Protein AF-A0A0F5VRZ7-F1 (afdb_monomer_lite)

Structure (mmCIF, N/CA/C/O backbone):
data_AF-A0A0F5VRZ7-F1
#
_entry.id   AF-A0A0F5VRZ7-F1
#
loop_
_atom_site.group_PDB
_atom_site.id
_atom_site.type_symbol
_atom_site.label_atom_id
_atom_site.label_alt_id
_atom_site.label_comp_id
_atom_site.label_asym_id
_atom_site.label_entity_id
_atom_site.label_seq_id
_atom_site.pdbx_PDB_ins_code
_atom_site.Cartn_x
_atom_site.Cartn_y
_atom_site.Cartn_z
_atom_site.occupancy
_atom_site.B_iso_or_equiv
_atom_site.auth_seq_id
_atom_site.auth_comp_id
_atom_site.auth_asym_id
_atom_site.auth_atom_id
_atom_site.pdbx_PDB_model_num
ATOM 1 N N . MET A 1 1 ? 7.588 -23.483 -11.459 1.00 52.34 1 MET A N 1
ATOM 2 C CA . MET A 1 1 ? 7.228 -24.690 -10.670 1.00 52.34 1 MET A CA 1
ATOM 3 C C . MET A 1 1 ? 5.798 -24.440 -10.210 1.00 52.34 1 MET A C 1
ATOM 5 O O . MET A 1 1 ? 5.553 -23.345 -9.738 1.00 52.34 1 MET A O 1
ATOM 9 N N . THR A 1 2 ? 4.819 -25.315 -10.453 1.00 58.38 2 THR A N 1
ATOM 10 C CA . THR A 1 2 ? 3.409 -25.000 -10.123 1.00 58.38 2 THR A CA 1
ATOM 11 C C . THR A 1 2 ? 3.227 -24.844 -8.611 1.00 58.38 2 THR A C 1
ATOM 13 O O . THR A 1 2 ? 3.636 -25.735 -7.870 1.00 58.38 2 THR A O 1
ATOM 16 N N . TYR A 1 3 ? 2.637 -23.724 -8.183 1.00 64.56 3 TYR A N 1
ATOM 17 C CA . TYR A 1 3 ? 2.247 -23.449 -6.797 1.00 64.56 3 TYR A CA 1
ATOM 18 C C . TYR A 1 3 ? 1.400 -24.603 -6.225 1.00 64.56 3 TYR A C 1
ATOM 20 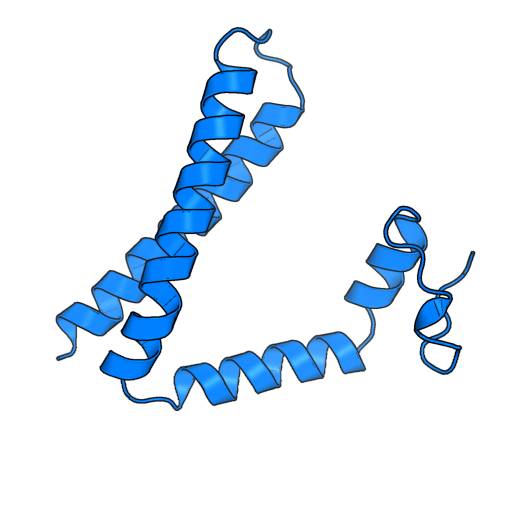O O . TYR A 1 3 ? 0.432 -25.029 -6.856 1.00 64.56 3 TYR A O 1
ATOM 28 N N . ASP A 1 4 ? 1.797 -25.118 -5.057 1.00 68.94 4 ASP A N 1
ATOM 29 C CA . ASP A 1 4 ? 1.077 -26.140 -4.287 1.00 68.94 4 ASP A CA 1
ATOM 30 C C . ASP A 1 4 ? 0.633 -25.519 -2.949 1.00 68.94 4 ASP A C 1
ATOM 32 O O . ASP A 1 4 ? 1.480 -25.326 -2.070 1.00 68.94 4 ASP A O 1
ATOM 36 N N . PRO A 1 5 ? -0.657 -25.165 -2.786 1.00 64.19 5 PRO A N 1
ATOM 37 C CA . PRO A 1 5 ? -1.160 -24.521 -1.571 1.00 64.19 5 PRO A CA 1
ATOM 38 C C . PRO A 1 5 ? -1.073 -25.418 -0.328 1.00 64.19 5 PRO A C 1
ATOM 40 O O . PRO A 1 5 ? -1.050 -24.900 0.789 1.00 64.19 5 PRO A O 1
ATOM 43 N N . ASP A 1 6 ? -0.980 -26.739 -0.515 1.00 71.44 6 ASP A N 1
ATOM 44 C CA . ASP A 1 6 ? -0.837 -27.732 0.555 1.00 71.44 6 ASP A CA 1
ATOM 45 C C . ASP A 1 6 ? 0.633 -28.164 0.767 1.00 71.44 6 ASP A C 1
ATOM 47 O O . ASP A 1 6 ? 0.929 -29.014 1.616 1.00 71.44 6 ASP A O 1
ATOM 51 N N . GLY A 1 7 ? 1.559 -27.588 -0.008 1.00 70.50 7 GLY A N 1
ATOM 52 C CA . GLY A 1 7 ? 2.989 -27.874 0.022 1.00 70.50 7 GLY A CA 1
ATOM 53 C C . GLY A 1 7 ? 3.738 -27.197 1.175 1.00 70.50 7 GLY A C 1
ATOM 54 O O . GLY A 1 7 ? 3.175 -26.473 1.994 1.00 70.50 7 GLY A O 1
ATOM 55 N N . ASP A 1 8 ? 5.052 -27.430 1.250 1.00 73.75 8 ASP A N 1
ATOM 56 C CA . ASP A 1 8 ? 5.914 -26.747 2.222 1.00 73.75 8 ASP A CA 1
ATOM 57 C C . ASP A 1 8 ? 5.962 -25.235 1.913 1.00 73.75 8 ASP A C 1
ATOM 59 O O . ASP A 1 8 ? 6.466 -24.859 0.851 1.00 73.75 8 ASP A O 1
ATOM 63 N N . PRO A 1 9 ? 5.513 -24.344 2.822 1.00 68.12 9 PRO A N 1
ATOM 64 C CA . PRO A 1 9 ? 5.577 -22.898 2.609 1.00 68.12 9 PRO A CA 1
ATOM 65 C C . PRO A 1 9 ? 7.001 -22.384 2.358 1.00 68.12 9 PRO A C 1
ATOM 67 O O . PRO A 1 9 ? 7.178 -21.351 1.717 1.00 68.12 9 PRO A O 1
ATOM 70 N N . ALA A 1 10 ? 8.028 -23.095 2.842 1.00 71.81 10 ALA A N 1
ATOM 71 C CA . ALA A 1 10 ? 9.429 -22.750 2.606 1.00 71.81 10 ALA A CA 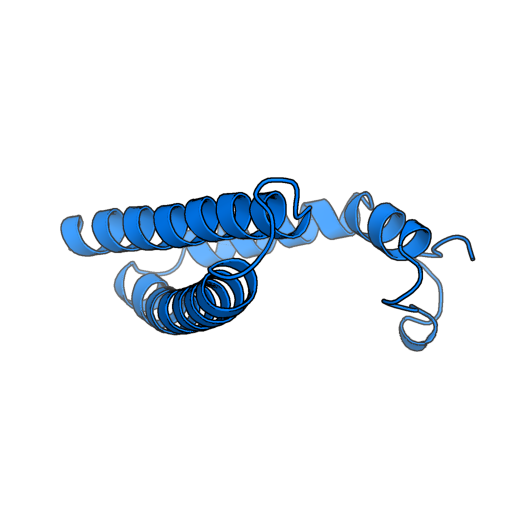1
ATOM 72 C C . ALA A 1 10 ? 9.891 -23.020 1.162 1.00 71.81 10 ALA A C 1
ATOM 74 O O . ALA A 1 10 ? 10.961 -22.556 0.770 1.00 71.81 10 ALA A O 1
ATOM 75 N N . ALA A 1 11 ? 9.101 -23.755 0.375 1.00 75.81 11 ALA A N 1
ATOM 76 C CA . ALA A 1 11 ? 9.351 -24.000 -1.040 1.00 75.81 11 ALA A CA 1
ATOM 77 C C . ALA A 1 11 ? 8.780 -22.899 -1.952 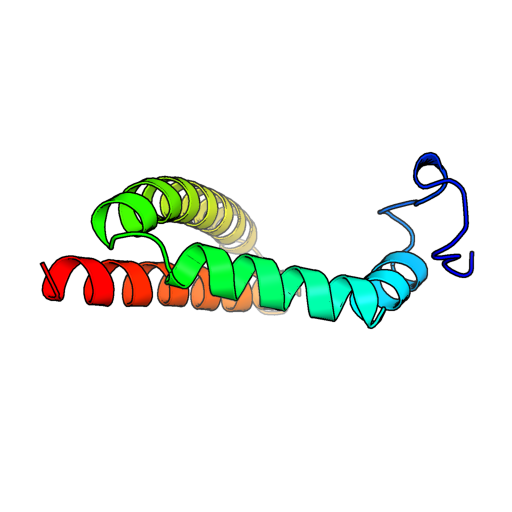1.00 75.81 11 ALA A C 1
ATOM 79 O O . ALA A 1 11 ? 8.998 -22.954 -3.163 1.00 75.81 11 ALA A O 1
ATOM 80 N N . PHE A 1 12 ? 8.067 -21.908 -1.400 1.00 79.50 12 PHE A N 1
ATOM 81 C CA . PHE A 1 12 ? 7.606 -20.759 -2.172 1.00 79.50 12 PHE A CA 1
ATOM 82 C C . PHE A 1 12 ? 8.803 -19.913 -2.615 1.00 79.50 12 PHE A C 1
ATOM 84 O O . PHE A 1 12 ? 9.491 -19.309 -1.790 1.00 79.50 12 PHE A O 1
ATOM 91 N N . ASP A 1 13 ? 9.039 -19.868 -3.925 1.00 80.38 13 ASP A N 1
ATOM 92 C CA . ASP A 1 13 ? 10.034 -18.990 -4.526 1.00 80.38 13 ASP A CA 1
ATOM 93 C C . ASP A 1 13 ? 9.367 -17.674 -4.960 1.00 80.38 13 ASP A C 1
ATOM 95 O O . ASP A 1 13 ? 8.662 -17.654 -5.971 1.00 80.38 13 ASP A O 1
ATOM 99 N N . PRO A 1 14 ? 9.589 -16.553 -4.246 1.00 77.06 14 PRO A N 1
ATOM 100 C CA . PRO A 1 14 ? 9.015 -15.261 -4.613 1.00 77.06 14 PRO A CA 1
ATOM 101 C C . PRO A 1 14 ? 9.599 -14.680 -5.913 1.00 77.06 14 PRO A C 1
ATOM 103 O O . PRO A 1 14 ? 9.118 -13.646 -6.375 1.00 77.06 14 PRO A O 1
ATOM 106 N N . ALA A 1 15 ? 10.645 -15.288 -6.488 1.00 86.62 15 ALA A N 1
ATOM 107 C CA . ALA A 1 15 ? 11.176 -14.911 -7.794 1.00 86.62 15 ALA A CA 1
ATOM 108 C C . ALA A 1 15 ? 10.480 -15.632 -8.968 1.00 86.62 15 ALA A C 1
ATOM 110 O O . ALA A 1 15 ? 10.642 -15.199 -10.112 1.00 86.62 15 ALA A O 1
ATOM 111 N N . ASP A 1 16 ? 9.708 -16.696 -8.714 1.00 86.38 16 ASP A N 1
ATOM 112 C CA . ASP A 1 16 ? 8.901 -17.383 -9.730 1.00 86.38 16 ASP A CA 1
ATOM 113 C C . ASP A 1 16 ? 7.550 -16.665 -9.881 1.00 86.38 16 ASP A C 1
ATOM 115 O O . ASP A 1 16 ? 6.628 -16.863 -9.090 1.00 86.38 16 ASP A O 1
ATOM 119 N N . LEU A 1 17 ? 7.439 -15.792 -10.889 1.00 84.69 17 LEU A N 1
ATOM 120 C CA . LEU A 1 17 ? 6.246 -14.964 -11.104 1.00 84.69 17 LEU A CA 1
ATOM 121 C C . LEU A 1 17 ? 4.980 -15.794 -11.345 1.00 84.69 17 LEU A C 1
ATOM 123 O O . LEU A 1 17 ? 3.918 -15.400 -10.878 1.00 84.69 17 LEU A O 1
ATOM 127 N N . ASP A 1 18 ? 5.091 -16.961 -11.986 1.00 85.19 18 ASP A N 1
ATOM 128 C CA . ASP A 1 18 ? 3.942 -17.849 -12.193 1.00 85.19 18 ASP A CA 1
ATOM 129 C C . ASP A 1 18 ? 3.456 -18.435 -10.856 1.00 85.19 18 ASP A C 1
ATOM 131 O O . ASP A 1 18 ? 2.260 -18.639 -10.649 1.00 85.19 18 ASP A O 1
ATOM 135 N N . ALA A 1 19 ? 4.381 -18.701 -9.927 1.00 83.62 19 ALA A N 1
ATOM 136 C CA . ALA A 1 19 ? 4.043 -19.158 -8.583 1.00 83.62 19 ALA A CA 1
ATOM 137 C C . ALA A 1 19 ? 3.444 -18.029 -7.730 1.00 83.62 19 ALA A C 1
ATOM 139 O O . ALA A 1 19 ? 2.533 -18.284 -6.943 1.00 83.62 19 ALA A O 1
ATOM 140 N N . VAL A 1 20 ? 3.921 -16.791 -7.900 1.00 84.44 20 VAL A N 1
ATOM 141 C CA . VAL A 1 20 ? 3.339 -15.602 -7.260 1.00 84.44 20 VAL A CA 1
ATOM 142 C C . VAL A 1 20 ? 1.920 -15.357 -7.768 1.00 84.44 20 VAL A C 1
ATOM 144 O O . VAL A 1 20 ? 1.023 -15.187 -6.947 1.00 84.44 20 VAL A O 1
ATOM 147 N N . ASP A 1 21 ? 1.696 -15.390 -9.083 1.00 84.75 21 ASP A N 1
ATOM 148 C CA . ASP A 1 21 ? 0.369 -15.202 -9.678 1.00 84.75 21 ASP A CA 1
ATOM 149 C C . ASP A 1 21 ? -0.598 -16.297 -9.212 1.00 84.75 21 ASP A C 1
ATOM 151 O O . ASP A 1 21 ? -1.689 -15.998 -8.730 1.00 84.75 21 ASP A O 1
ATOM 155 N N . ALA A 1 22 ? -0.171 -17.563 -9.238 1.00 84.62 22 ALA A N 1
ATOM 156 C CA . ALA A 1 22 ? -0.991 -18.671 -8.753 1.00 84.62 22 ALA A CA 1
ATOM 157 C C . ALA A 1 22 ? -1.315 -18.570 -7.251 1.00 84.62 22 ALA A C 1
ATOM 159 O O . ALA A 1 22 ? -2.411 -18.943 -6.838 1.00 84.62 22 ALA A O 1
ATOM 160 N N . TRP A 1 23 ? -0.389 -18.051 -6.438 1.00 84.19 23 TRP A N 1
ATOM 161 C CA . TRP A 1 23 ? -0.639 -17.777 -5.022 1.00 84.19 23 TRP A CA 1
ATOM 162 C C . TRP A 1 23 ? -1.621 -16.615 -4.825 1.00 84.19 23 TRP A C 1
ATOM 164 O O . TRP A 1 23 ? -2.504 -16.696 -3.974 1.00 84.19 23 TRP A O 1
ATOM 174 N N . LEU A 1 24 ? -1.504 -15.542 -5.611 1.00 84.12 24 LEU A N 1
ATOM 175 C CA . LEU A 1 24 ? -2.419 -14.397 -5.555 1.00 84.12 24 LEU A CA 1
ATOM 176 C C . LEU A 1 24 ? -3.842 -14.757 -6.014 1.00 84.12 24 LEU A C 1
ATOM 178 O O . LEU A 1 24 ? -4.806 -14.209 -5.476 1.00 84.12 24 LEU A O 1
ATOM 182 N N . ASP A 1 25 ? -3.968 -15.691 -6.957 1.00 86.75 25 ASP A N 1
ATOM 183 C CA . ASP A 1 25 ? -5.245 -16.203 -7.465 1.00 86.75 25 ASP A CA 1
ATOM 184 C C . ASP A 1 25 ? -5.883 -17.271 -6.558 1.00 86.75 25 ASP A C 1
ATOM 186 O O . ASP A 1 25 ? -7.026 -17.686 -6.788 1.00 86.75 25 ASP A O 1
ATOM 190 N N . ASP A 1 26 ? -5.185 -17.716 -5.509 1.00 86.31 26 ASP A N 1
ATOM 191 C CA . ASP A 1 26 ? -5.710 -18.714 -4.587 1.00 86.31 26 ASP A CA 1
ATOM 192 C C . ASP A 1 26 ? -6.927 -18.159 -3.807 1.00 86.31 26 ASP A C 1
ATOM 194 O O . ASP A 1 26 ? -6.860 -17.092 -3.175 1.00 86.31 26 ASP A O 1
ATOM 198 N N . PRO A 1 27 ? -8.070 -18.872 -3.795 1.00 87.94 27 PRO A N 1
ATOM 199 C CA . PRO A 1 27 ? -9.280 -18.409 -3.119 1.00 87.94 27 PRO A CA 1
ATOM 200 C C . PRO A 1 27 ? -9.104 -18.233 -1.603 1.00 87.94 27 PRO A C 1
ATOM 202 O O . PRO A 1 27 ? -9.785 -17.399 -1.004 1.00 87.94 27 PRO A O 1
ATOM 205 N N . VAL A 1 28 ? -8.203 -18.985 -0.966 1.00 85.69 28 VAL A N 1
ATOM 206 C CA . VAL A 1 28 ? -7.870 -18.853 0.457 1.00 85.69 28 VAL A CA 1
ATOM 207 C C . VAL A 1 28 ? -7.109 -17.556 0.705 1.00 85.69 28 VAL A C 1
ATOM 209 O O . VAL A 1 28 ? -7.424 -16.842 1.659 1.00 85.69 28 VAL A O 1
ATOM 212 N N . VAL A 1 29 ? -6.153 -17.213 -0.162 1.00 85.12 29 VAL A N 1
ATOM 213 C CA . VAL A 1 29 ? -5.407 -15.946 -0.079 1.00 85.12 29 VAL A CA 1
ATOM 214 C C . VAL A 1 29 ? -6.356 -14.765 -0.269 1.00 85.12 29 VAL A C 1
ATOM 216 O O . VAL A 1 29 ? -6.340 -13.824 0.531 1.00 85.12 29 VAL A O 1
ATOM 219 N N . SER A 1 30 ? -7.259 -14.854 -1.247 1.00 85.75 30 SER A N 1
ATOM 220 C CA . SER A 1 30 ? -8.305 -13.852 -1.468 1.00 85.75 30 SER A CA 1
ATOM 221 C C . SER A 1 30 ? -9.216 -13.685 -0.241 1.00 85.75 30 SER A C 1
ATOM 223 O O . SER A 1 30 ? -9.406 -12.572 0.260 1.00 85.75 30 SER A O 1
ATOM 225 N N . ALA A 1 31 ? -9.706 -14.793 0.327 1.00 89.44 31 ALA A N 1
ATOM 226 C CA . ALA A 1 31 ? -10.555 -14.772 1.516 1.00 89.44 31 ALA A CA 1
ATOM 227 C C . ALA A 1 31 ? -9.836 -14.196 2.748 1.00 89.44 31 ALA A C 1
ATOM 229 O O . ALA A 1 31 ? -10.438 -13.446 3.522 1.00 89.44 31 ALA A O 1
ATOM 230 N N . LEU A 1 32 ? -8.549 -14.508 2.925 1.00 88.44 32 LEU A N 1
ATOM 231 C CA . LEU A 1 32 ? -7.726 -13.960 4.000 1.00 88.44 32 LEU A CA 1
ATOM 232 C C . LEU A 1 32 ? -7.546 -12.448 3.843 1.00 88.44 32 LEU A C 1
ATOM 234 O O . LEU A 1 32 ? -7.694 -11.707 4.816 1.00 88.44 32 LEU A O 1
ATOM 238 N N . HIS A 1 33 ? -7.260 -11.981 2.627 1.00 86.69 33 HIS A N 1
ATOM 239 C CA . HIS A 1 33 ? -7.129 -10.558 2.339 1.00 86.69 33 HIS A CA 1
ATOM 240 C C . HIS A 1 33 ? -8.429 -9.801 2.652 1.00 86.69 33 HIS A C 1
ATOM 242 O O . HIS A 1 33 ? -8.410 -8.759 3.317 1.00 86.69 33 HIS A O 1
ATOM 248 N N . GLU A 1 34 ? -9.579 -10.348 2.250 1.00 90.50 34 GLU A N 1
ATOM 249 C CA . GLU A 1 34 ? -10.876 -9.775 2.606 1.00 90.50 34 GLU A CA 1
ATOM 250 C C . GLU A 1 34 ? -11.106 -9.735 4.117 1.00 90.50 34 GLU A C 1
ATOM 252 O O . GLU A 1 34 ? -11.602 -8.728 4.638 1.00 90.50 34 GLU A O 1
ATOM 257 N N . ASP A 1 35 ? -10.766 -10.815 4.822 1.00 94.25 35 ASP A N 1
ATOM 258 C CA . ASP A 1 35 ? -10.976 -10.913 6.259 1.00 94.25 35 ASP A CA 1
ATOM 259 C C . ASP A 1 35 ? -10.114 -9.918 7.035 1.00 94.25 35 ASP A C 1
ATOM 261 O O . ASP A 1 35 ? -10.635 -9.161 7.857 1.00 94.25 35 ASP A O 1
ATOM 265 N N . LEU A 1 36 ? -8.829 -9.813 6.690 1.00 90.75 36 LEU A N 1
ATOM 266 C CA . LEU A 1 36 ? -7.932 -8.793 7.229 1.00 90.75 36 LEU A CA 1
ATOM 267 C C . LEU A 1 36 ? -8.470 -7.383 6.963 1.00 90.75 36 LEU A C 1
ATOM 269 O O . LEU A 1 36 ? -8.488 -6.542 7.865 1.00 90.75 36 LEU A O 1
ATOM 273 N N . GLY A 1 37 ? -8.988 -7.131 5.758 1.00 91.88 37 GLY A N 1
ATOM 274 C CA . GLY A 1 37 ? -9.632 -5.866 5.420 1.00 91.88 37 GLY A CA 1
ATOM 275 C C . GLY A 1 37 ? -10.868 -5.574 6.279 1.00 91.88 37 GLY A C 1
ATOM 276 O O . GLY A 1 37 ? -11.060 -4.437 6.718 1.00 91.88 37 GLY A O 1
ATOM 277 N N . ARG A 1 38 ? -11.711 -6.580 6.552 1.00 94.31 38 ARG A N 1
ATOM 278 C CA . ARG A 1 38 ? -12.876 -6.441 7.445 1.00 94.31 38 ARG A CA 1
ATOM 279 C C . ARG A 1 38 ? -12.448 -6.141 8.876 1.00 94.31 38 ARG A C 1
ATOM 281 O O . ARG A 1 38 ? -12.968 -5.193 9.462 1.00 94.31 38 ARG A O 1
ATOM 288 N N . GLN A 1 39 ? -11.494 -6.900 9.411 1.00 94.94 39 GLN A N 1
ATOM 289 C CA . GLN A 1 39 ? -10.971 -6.700 10.762 1.00 94.94 39 GLN A CA 1
ATOM 290 C C . GLN A 1 39 ? -10.368 -5.302 10.920 1.00 94.94 39 GLN A C 1
ATOM 292 O O . GLN A 1 39 ? -10.674 -4.605 11.884 1.00 94.94 39 GLN A O 1
ATOM 297 N N . PHE A 1 40 ? -9.581 -4.851 9.940 1.00 93.56 40 PHE A N 1
ATOM 298 C CA . PHE A 1 40 ? -9.011 -3.508 9.936 1.00 93.56 40 PHE A CA 1
ATOM 299 C C . PHE A 1 40 ? -10.095 -2.421 9.959 1.00 93.56 40 PHE A C 1
ATOM 301 O O . PHE A 1 40 ? -10.028 -1.502 10.774 1.00 93.56 40 PHE A O 1
ATOM 308 N N . ARG A 1 41 ? -11.129 -2.539 9.114 1.00 92.19 41 ARG A N 1
ATOM 309 C CA . ARG A 1 41 ? -12.241 -1.573 9.066 1.00 92.19 41 ARG A CA 1
ATOM 310 C C . ARG A 1 41 ? -13.093 -1.557 10.337 1.00 92.19 41 ARG A C 1
ATOM 312 O O . ARG A 1 41 ? -13.744 -0.548 10.592 1.00 92.19 41 ARG A O 1
ATOM 319 N N . ALA A 1 42 ? -13.093 -2.640 11.113 1.00 94.44 42 ALA A N 1
ATOM 320 C CA . ALA A 1 42 ? -13.791 -2.724 12.393 1.00 94.44 42 ALA A CA 1
ATOM 321 C C . ALA A 1 42 ? -13.041 -2.028 13.547 1.00 94.44 42 ALA A C 1
ATOM 323 O O . ALA A 1 42 ? -13.633 -1.797 14.601 1.00 94.44 42 ALA A O 1
ATOM 324 N N . LEU A 1 43 ? -11.757 -1.688 13.373 1.00 94.56 43 LEU A N 1
ATOM 325 C CA . LEU A 1 43 ? -10.990 -0.956 14.382 1.00 94.56 43 LEU A CA 1
ATOM 326 C C . LEU A 1 43 ? -11.513 0.482 14.549 1.00 94.56 43 LEU A C 1
ATOM 328 O O . LEU A 1 43 ? -11.989 1.076 13.579 1.00 94.56 43 LEU A O 1
ATOM 332 N N . PRO A 1 44 ? -11.357 1.099 15.735 1.00 95.31 44 PRO A N 1
ATOM 333 C CA . PRO A 1 44 ? -11.610 2.526 15.907 1.00 95.31 44 PRO A CA 1
ATOM 334 C C . PRO A 1 44 ? -10.792 3.381 14.919 1.00 95.31 44 PRO A C 1
ATOM 336 O O . PRO A 1 44 ? -9.646 3.017 14.628 1.00 95.31 44 PRO A O 1
ATOM 339 N N . PRO A 1 45 ? -11.314 4.532 14.445 1.00 93.69 45 PRO A N 1
ATOM 340 C CA . PRO A 1 45 ? -10.615 5.391 13.486 1.00 93.69 45 PRO A CA 1
ATOM 341 C C . PRO A 1 45 ? -9.187 5.758 13.901 1.00 93.69 45 PRO A C 1
ATOM 343 O O . PRO A 1 45 ? -8.273 5.654 13.092 1.00 93.69 45 PRO A O 1
ATOM 346 N N . GLU A 1 46 ? -8.960 6.078 15.176 1.00 94.25 46 GLU A N 1
ATOM 347 C CA . GLU A 1 46 ? -7.625 6.394 15.707 1.00 94.25 46 GLU A CA 1
ATOM 348 C C . GLU A 1 46 ? -6.633 5.231 15.554 1.00 94.25 46 GLU A C 1
ATOM 350 O O . GLU A 1 46 ? -5.467 5.437 15.220 1.00 94.25 46 GLU A O 1
ATOM 355 N N . GLN A 1 47 ? -7.093 3.990 15.742 1.00 95.44 47 GLN A N 1
ATOM 356 C CA . GLN A 1 47 ? -6.255 2.802 15.573 1.00 95.44 47 GLN A CA 1
ATOM 357 C C . GLN A 1 47 ? -6.005 2.483 14.096 1.00 95.44 47 GLN A C 1
ATOM 359 O O . GLN A 1 47 ? -4.922 2.007 13.751 1.00 95.44 47 GLN A O 1
ATOM 364 N N . GLN A 1 48 ? -6.980 2.756 13.220 1.00 95.50 48 GLN A N 1
ATOM 365 C CA . GLN A 1 48 ? -6.777 2.681 11.772 1.00 95.50 48 GLN A CA 1
ATOM 366 C C . GLN A 1 48 ? -5.723 3.707 11.334 1.00 95.50 48 GLN A C 1
ATOM 368 O O . GLN A 1 48 ? -4.775 3.349 10.640 1.00 95.50 48 GLN A O 1
ATOM 373 N N . LEU A 1 49 ? -5.831 4.954 11.799 1.00 95.25 49 LEU A N 1
ATOM 374 C CA . LEU A 1 49 ? -4.881 6.030 11.507 1.00 95.25 49 LEU A CA 1
ATOM 375 C C . LEU A 1 49 ? -3.469 5.711 12.005 1.00 95.25 49 LEU A C 1
ATOM 377 O O . LEU A 1 49 ? -2.515 5.833 11.239 1.00 95.25 49 LEU A O 1
ATOM 381 N N . ALA A 1 50 ? -3.333 5.222 13.242 1.00 95.56 50 ALA A N 1
ATOM 382 C CA . ALA A 1 50 ? -2.044 4.830 13.815 1.00 95.56 50 ALA A CA 1
ATOM 383 C C . ALA A 1 50 ? -1.318 3.745 12.998 1.00 95.56 50 ALA A C 1
ATOM 385 O O . ALA A 1 50 ? -0.095 3.641 13.062 1.00 95.56 50 ALA A O 1
ATOM 386 N N . LYS A 1 51 ? -2.061 2.940 12.227 1.00 94.50 51 LYS A N 1
ATOM 387 C CA . LYS A 1 51 ? -1.507 1.942 11.304 1.00 94.50 51 LYS A CA 1
ATOM 388 C C . LYS A 1 51 ? -1.259 2.509 9.906 1.00 94.50 51 LYS A C 1
ATOM 390 O O . LYS A 1 51 ? -0.233 2.197 9.318 1.00 94.50 51 LYS A O 1
ATOM 395 N N . LEU A 1 52 ? -2.171 3.322 9.369 1.00 94.62 52 LEU A N 1
ATOM 396 C CA . LEU A 1 52 ? -2.076 3.827 7.994 1.00 94.62 52 LEU A CA 1
ATOM 397 C C . LEU A 1 52 ? -1.018 4.915 7.823 1.00 94.62 52 LEU A C 1
ATOM 399 O O . LEU A 1 52 ? -0.373 4.947 6.782 1.00 94.62 52 LEU A O 1
ATOM 403 N N . VAL A 1 53 ? -0.826 5.796 8.810 1.00 95.06 53 VAL A N 1
ATOM 404 C CA . VAL A 1 53 ? 0.126 6.915 8.689 1.00 95.06 53 VAL A CA 1
ATOM 405 C C . VAL A 1 53 ? 1.565 6.422 8.461 1.00 95.06 53 VAL A C 1
ATOM 407 O O . VAL A 1 53 ? 2.167 6.850 7.477 1.00 95.06 53 VAL A O 1
ATOM 410 N N . PRO A 1 54 ? 2.108 5.468 9.248 1.00 96.38 54 PRO A N 1
ATOM 411 C CA . PRO A 1 54 ? 3.441 4.924 8.976 1.00 96.38 54 PRO A CA 1
ATOM 412 C C . PRO A 1 54 ? 3.552 4.206 7.625 1.00 96.38 54 PRO A C 1
ATOM 414 O O . PRO A 1 54 ? 4.606 4.231 6.993 1.00 96.38 54 PRO A O 1
ATOM 417 N N . GLU A 1 55 ? 2.487 3.543 7.165 1.00 95.31 55 GLU A N 1
ATOM 418 C CA . GLU A 1 55 ? 2.496 2.871 5.860 1.00 95.31 55 GLU A CA 1
ATOM 419 C C . GLU A 1 55 ? 2.447 3.870 4.698 1.00 95.31 55 GLU A C 1
ATOM 421 O O . GLU A 1 55 ? 3.144 3.667 3.705 1.00 95.31 55 GLU A O 1
ATOM 426 N N . LEU A 1 56 ? 1.727 4.990 4.843 1.00 96.75 56 LEU A N 1
ATOM 427 C CA . LEU A 1 56 ? 1.773 6.100 3.890 1.00 96.75 56 LEU A CA 1
ATOM 428 C C . LEU A 1 56 ? 3.192 6.672 3.780 1.00 96.75 56 LEU A C 1
ATOM 430 O O . LEU A 1 56 ? 3.664 6.901 2.671 1.00 96.75 56 LEU A O 1
ATOM 434 N N . GLU A 1 57 ? 3.886 6.880 4.901 1.00 96.25 57 GLU A N 1
ATOM 435 C CA . GLU A 1 57 ? 5.267 7.385 4.894 1.00 96.25 57 GLU A CA 1
ATOM 436 C C . GLU A 1 57 ? 6.212 6.439 4.141 1.00 96.25 57 GLU A C 1
ATOM 438 O O . GLU A 1 57 ? 7.002 6.881 3.306 1.00 96.25 57 GLU A O 1
ATOM 443 N N . LYS A 1 58 ? 6.094 5.125 4.369 1.00 96.75 58 LYS A N 1
ATOM 444 C CA . LYS A 1 58 ? 6.878 4.116 3.638 1.00 96.75 58 LYS A CA 1
ATOM 445 C C . LYS A 1 58 ? 6.533 4.085 2.151 1.00 96.75 58 LYS A C 1
ATOM 447 O O . LYS A 1 58 ? 7.436 3.978 1.323 1.00 96.75 58 LYS A O 1
ATOM 452 N N . ALA A 1 59 ? 5.247 4.149 1.808 1.00 94.88 59 ALA A N 1
ATOM 453 C CA . ALA A 1 59 ? 4.794 4.170 0.421 1.00 94.88 59 ALA A CA 1
ATOM 454 C C . ALA A 1 59 ? 5.310 5.420 -0.307 1.00 94.88 59 ALA A C 1
ATOM 456 O O . ALA A 1 59 ? 5.837 5.303 -1.412 1.00 94.88 59 ALA A O 1
ATOM 457 N N . GLN A 1 60 ? 5.251 6.585 0.344 1.00 97.19 60 GLN A N 1
ATOM 458 C CA . GLN A 1 60 ? 5.780 7.836 -0.191 1.00 97.19 60 GLN A CA 1
ATOM 459 C C . GLN A 1 60 ? 7.296 7.773 -0.390 1.00 97.19 60 GLN A C 1
ATOM 461 O O . GLN A 1 60 ? 7.772 8.142 -1.456 1.00 97.19 60 GLN A O 1
ATOM 466 N N . ALA A 1 61 ? 8.052 7.249 0.580 1.00 97.38 61 ALA A N 1
ATOM 467 C CA . ALA A 1 61 ? 9.502 7.109 0.446 1.00 97.38 61 ALA A CA 1
ATOM 468 C C . ALA A 1 61 ? 9.883 6.242 -0.766 1.00 97.38 61 ALA A C 1
ATOM 470 O O . ALA A 1 61 ? 10.718 6.636 -1.575 1.00 97.38 61 ALA A O 1
ATOM 471 N N . ARG A 1 62 ? 9.211 5.097 -0.950 1.00 95.75 62 ARG A N 1
ATOM 472 C CA . ARG A 1 62 ? 9.423 4.227 -2.120 1.00 95.75 62 ARG A CA 1
ATOM 473 C C . ARG A 1 62 ? 9.020 4.910 -3.427 1.00 95.75 62 ARG A C 1
ATOM 475 O O . ARG A 1 62 ? 9.691 4.731 -4.441 1.00 95.75 62 ARG A O 1
ATOM 482 N N . TYR A 1 63 ? 7.925 5.671 -3.414 1.00 96.50 63 TYR A N 1
ATOM 483 C CA . TYR A 1 63 ? 7.500 6.462 -4.566 1.00 96.50 63 TYR A CA 1
ATOM 484 C C . TYR A 1 63 ? 8.566 7.499 -4.939 1.00 96.50 63 TYR A C 1
ATOM 486 O O . TYR A 1 63 ? 8.929 7.585 -6.106 1.00 96.50 63 TYR A O 1
ATOM 494 N N . ASP A 1 64 ? 9.115 8.232 -3.970 1.00 96.62 64 ASP A N 1
ATOM 495 C CA . ASP A 1 64 ? 10.131 9.266 -4.202 1.00 96.62 64 ASP A CA 1
ATOM 496 C C . ASP A 1 64 ? 11.460 8.676 -4.699 1.00 96.62 64 ASP A C 1
ATOM 498 O O . ASP A 1 64 ? 12.107 9.242 -5.588 1.00 96.62 64 ASP A O 1
ATOM 502 N N . GLU A 1 65 ? 11.851 7.512 -4.170 1.00 95.75 65 GLU A N 1
ATOM 503 C CA . GLU A 1 65 ? 13.001 6.741 -4.651 1.00 95.75 65 GLU A CA 1
ATOM 504 C C . GLU A 1 65 ? 12.823 6.344 -6.122 1.00 95.75 65 GLU A C 1
ATOM 506 O O . GLU A 1 65 ? 13.711 6.583 -6.948 1.00 95.75 65 GLU A O 1
ATOM 511 N N . LEU A 1 66 ? 11.659 5.789 -6.478 1.00 94.75 66 LEU A N 1
ATOM 512 C CA . LEU A 1 66 ? 11.365 5.412 -7.857 1.00 94.75 66 LEU A CA 1
ATOM 513 C C . LEU A 1 66 ? 11.250 6.638 -8.768 1.00 94.75 66 LEU A C 1
ATOM 515 O O . LEU A 1 66 ? 11.793 6.622 -9.871 1.00 94.75 66 LEU A O 1
ATOM 519 N N . ALA A 1 67 ? 10.595 7.706 -8.308 1.00 95.44 67 ALA A N 1
ATOM 520 C CA . ALA A 1 67 ? 10.450 8.963 -9.034 1.00 95.44 67 ALA A CA 1
ATOM 521 C C . ALA A 1 67 ? 11.822 9.537 -9.391 1.00 95.44 67 ALA A C 1
ATOM 523 O O . ALA A 1 67 ? 12.068 9.887 -10.544 1.00 95.44 67 ALA A O 1
ATOM 524 N N . SER A 1 68 ? 12.739 9.549 -8.422 1.00 94.81 68 SER A N 1
ATOM 525 C CA . SER A 1 68 ? 14.123 9.978 -8.625 1.00 94.81 68 SER A CA 1
ATOM 526 C C . SER A 1 68 ? 14.858 9.080 -9.623 1.00 94.81 68 SER A C 1
ATOM 528 O O . SER A 1 68 ? 15.575 9.577 -10.488 1.00 94.81 68 SER A O 1
ATOM 530 N N . ALA A 1 69 ? 14.649 7.761 -9.558 1.00 91.56 69 ALA A N 1
ATOM 531 C CA . ALA A 1 69 ? 15.274 6.808 -10.474 1.00 91.56 69 ALA A CA 1
ATOM 532 C C . ALA A 1 69 ? 14.779 6.923 -11.930 1.00 91.56 69 ALA A C 1
ATOM 534 O O . ALA A 1 69 ? 15.526 6.583 -12.851 1.00 91.56 69 ALA A O 1
ATOM 535 N N . VAL A 1 70 ? 13.537 7.374 -12.152 1.00 94.44 70 VAL A N 1
ATOM 536 C CA . VAL A 1 70 ? 12.959 7.534 -13.500 1.00 94.44 70 VAL A CA 1
ATOM 537 C C . VAL A 1 70 ? 12.984 8.970 -14.025 1.00 94.44 70 VAL A C 1
ATOM 539 O O . VAL A 1 70 ? 12.703 9.175 -15.207 1.00 94.44 70 VAL A O 1
ATOM 542 N N . ALA A 1 71 ? 13.327 9.960 -13.194 1.00 92.00 71 ALA A N 1
ATOM 543 C CA . ALA A 1 71 ? 13.379 11.371 -13.585 1.00 92.00 71 ALA A CA 1
ATOM 544 C C . ALA A 1 71 ? 14.312 11.611 -14.784 1.00 92.00 71 ALA A C 1
ATOM 546 O O . ALA A 1 71 ? 13.945 12.313 -15.722 1.00 92.00 71 ALA A O 1
ATOM 547 N N . GLU A 1 72 ? 15.472 10.951 -14.784 1.00 89.12 72 GLU A N 1
ATOM 548 C CA . GLU A 1 72 ? 16.490 11.046 -15.841 1.00 89.12 72 GLU A CA 1
ATOM 549 C C . GLU A 1 72 ? 16.355 9.945 -16.915 1.00 89.12 72 GLU A C 1
ATOM 551 O O . GLU A 1 72 ? 17.192 9.828 -17.811 1.00 89.12 72 GLU A O 1
ATOM 556 N N . ALA A 1 73 ? 15.323 9.097 -16.837 1.00 90.06 73 ALA A N 1
ATOM 557 C CA . ALA A 1 73 ? 15.141 7.982 -17.764 1.00 90.06 73 ALA A CA 1
ATOM 558 C C . ALA A 1 73 ? 14.414 8.404 -19.064 1.00 90.06 73 ALA A C 1
ATOM 560 O O . ALA A 1 73 ? 13.568 9.302 -19.026 1.00 90.06 73 ALA A O 1
ATOM 561 N N . PRO A 1 74 ? 14.648 7.737 -20.215 1.00 91.44 74 PRO A N 1
ATOM 562 C CA . PRO A 1 74 ? 13.904 7.986 -21.463 1.00 91.44 74 PRO A CA 1
ATOM 563 C C . PRO A 1 74 ? 12.407 7.783 -21.261 1.00 91.44 74 PRO A C 1
ATOM 565 O O . PRO A 1 74 ? 12.071 6.866 -20.524 1.00 91.44 74 PRO A O 1
ATOM 568 N N . VAL A 1 75 ? 11.527 8.577 -21.891 1.00 86.31 75 VAL A N 1
ATOM 569 C CA . VAL A 1 75 ? 10.058 8.604 -21.653 1.00 86.31 75 VAL A CA 1
ATOM 570 C C . VAL A 1 75 ? 9.413 7.210 -21.659 1.00 86.31 75 VAL A C 1
ATOM 572 O O . VAL A 1 75 ? 8.513 6.939 -20.867 1.00 86.31 75 VAL A O 1
ATOM 575 N N . GLU A 1 76 ? 9.930 6.312 -22.482 1.00 90.88 76 GLU A N 1
ATOM 576 C CA . GLU A 1 76 ? 9.467 4.944 -22.692 1.00 90.88 76 GLU A CA 1
ATOM 577 C C . GLU A 1 76 ? 9.916 3.954 -21.603 1.00 90.88 76 GLU A C 1
ATOM 579 O O . GLU A 1 76 ? 9.636 2.761 -21.711 1.00 90.88 76 GLU A O 1
ATOM 584 N N . ASP A 1 77 ? 10.618 4.414 -20.561 1.00 91.12 77 ASP A N 1
ATOM 585 C CA . ASP A 1 77 ? 11.064 3.558 -19.462 1.00 91.12 77 ASP A CA 1
ATOM 586 C C . ASP A 1 77 ? 9.862 2.854 -18.801 1.00 91.12 77 ASP A C 1
ATOM 588 O O . ASP A 1 77 ? 8.982 3.525 -18.243 1.00 91.12 77 ASP A O 1
ATOM 592 N N . PRO A 1 78 ? 9.821 1.508 -18.812 1.00 88.88 78 PRO A N 1
ATOM 593 C CA . PRO A 1 78 ? 8.683 0.747 -18.307 1.00 88.88 78 PRO A CA 1
ATOM 594 C C . PRO A 1 78 ? 8.439 0.958 -16.806 1.00 88.88 78 PRO A C 1
ATOM 596 O O . PRO A 1 78 ? 7.324 0.769 -16.326 1.00 88.88 78 PRO A O 1
ATOM 599 N N . ARG A 1 79 ? 9.440 1.417 -16.047 1.00 91.06 79 ARG A N 1
ATOM 600 C CA . ARG A 1 79 ? 9.292 1.735 -14.621 1.00 91.06 79 ARG A CA 1
ATOM 601 C C . ARG A 1 79 ? 8.370 2.927 -14.375 1.00 91.06 79 ARG A C 1
ATOM 603 O O . ARG A 1 79 ? 7.866 3.072 -13.266 1.00 91.06 79 ARG A O 1
ATOM 610 N N . ARG A 1 80 ? 8.081 3.754 -15.389 1.00 90.88 80 ARG A N 1
ATOM 611 C CA . ARG A 1 80 ? 7.059 4.805 -15.268 1.00 90.88 80 ARG A CA 1
ATOM 612 C C . ARG A 1 80 ? 5.662 4.245 -15.011 1.00 90.88 80 ARG A C 1
ATOM 614 O O . ARG A 1 80 ? 4.902 4.885 -14.294 1.00 90.88 80 ARG A O 1
ATOM 621 N N . PHE A 1 81 ? 5.337 3.053 -15.520 1.00 92.00 81 PHE A N 1
ATOM 622 C CA . PHE A 1 81 ? 4.066 2.394 -15.197 1.00 92.00 81 PHE A CA 1
ATOM 623 C C . PHE A 1 81 ? 3.982 2.040 -13.711 1.00 92.00 81 PHE A C 1
ATOM 625 O O . PHE A 1 81 ? 2.956 2.281 -13.080 1.00 92.00 81 PHE A O 1
ATOM 632 N N . LEU A 1 82 ? 5.085 1.542 -13.140 1.00 92.06 82 LEU A N 1
ATOM 633 C CA . LEU A 1 82 ? 5.180 1.274 -11.704 1.00 92.06 82 LEU A CA 1
ATOM 634 C C . LEU A 1 82 ? 5.056 2.564 -10.890 1.00 92.06 82 LEU A C 1
ATOM 636 O O . LEU A 1 82 ? 4.340 2.580 -9.895 1.00 92.06 82 LEU A O 1
ATOM 640 N N . LEU A 1 83 ? 5.685 3.658 -11.335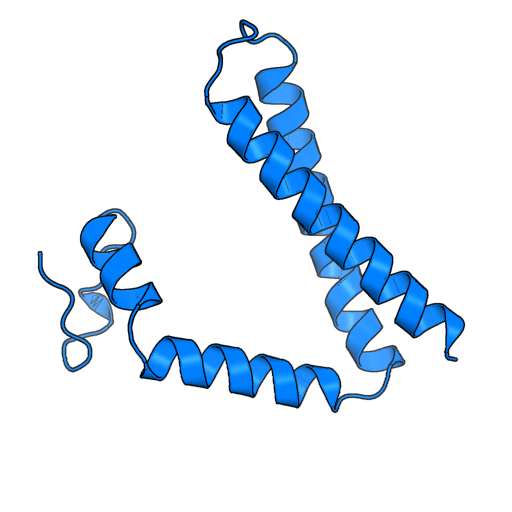 1.00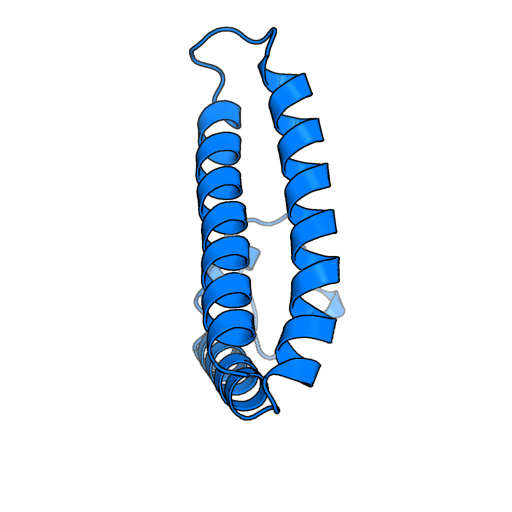 93.88 83 LEU A N 1
ATOM 641 C CA . LEU A 1 83 ? 5.575 4.951 -10.657 1.00 93.88 83 LEU A CA 1
ATOM 642 C C . LEU A 1 83 ? 4.125 5.449 -10.607 1.00 93.88 83 LEU A C 1
ATOM 644 O O . LEU A 1 83 ? 3.681 5.908 -9.559 1.00 93.88 83 LEU A O 1
ATOM 648 N N . ILE A 1 84 ? 3.385 5.333 -11.713 1.00 94.12 84 ILE A N 1
ATOM 649 C CA . ILE A 1 84 ? 1.967 5.717 -11.772 1.00 94.12 84 ILE A CA 1
ATOM 650 C C . ILE A 1 84 ? 1.146 4.872 -10.793 1.00 94.12 84 ILE A C 1
ATOM 652 O O . ILE A 1 84 ? 0.438 5.431 -9.961 1.00 94.12 84 ILE A O 1
ATOM 656 N N . ALA A 1 85 ? 1.295 3.544 -10.834 1.00 93.31 85 ALA A N 1
ATOM 657 C CA . ALA A 1 85 ? 0.567 2.643 -9.940 1.00 93.31 85 ALA A CA 1
ATOM 658 C C . ALA A 1 85 ? 0.863 2.928 -8.455 1.00 93.31 85 ALA A C 1
ATOM 660 O O . ALA A 1 85 ? -0.049 2.991 -7.634 1.00 93.31 85 ALA A O 1
ATOM 661 N N . MET A 1 86 ? 2.131 3.177 -8.115 1.00 95.69 86 MET A N 1
ATOM 662 C CA . MET A 1 86 ? 2.524 3.555 -6.756 1.00 95.69 86 MET A CA 1
ATOM 663 C C . MET A 1 86 ? 1.950 4.913 -6.341 1.00 95.69 86 MET A C 1
ATOM 665 O O . MET A 1 86 ? 1.570 5.083 -5.184 1.00 95.69 86 MET A O 1
ATOM 669 N N . GLY A 1 87 ? 1.870 5.871 -7.267 1.00 95.88 87 GLY A N 1
ATOM 6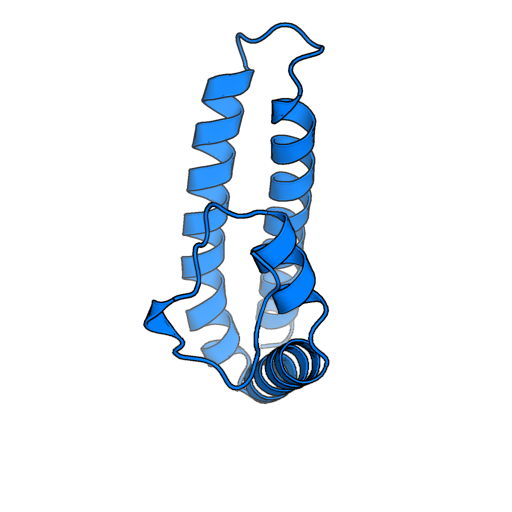70 C CA . GLY A 1 87 ? 1.228 7.164 -7.031 1.00 95.88 87 GLY A CA 1
ATOM 671 C C . GLY A 1 87 ? -0.252 7.010 -6.680 1.00 95.88 87 GLY A C 1
ATOM 672 O O . GLY A 1 87 ? -0.709 7.580 -5.690 1.00 95.88 87 GLY A O 1
ATOM 673 N N . ASP A 1 88 ? -0.976 6.171 -7.423 1.00 96.25 88 ASP A N 1
ATOM 674 C CA . ASP A 1 88 ? -2.383 5.870 -7.142 1.00 96.25 88 ASP A CA 1
ATOM 675 C C . ASP A 1 88 ? -2.563 5.237 -5.754 1.00 96.25 88 ASP A C 1
ATOM 677 O O . ASP A 1 88 ? -3.507 5.564 -5.032 1.00 96.25 88 ASP A O 1
ATOM 681 N N . ASP A 1 89 ? -1.654 4.353 -5.342 1.00 93.44 89 ASP A N 1
ATOM 682 C CA . ASP A 1 89 ? -1.708 3.722 -4.021 1.00 93.44 89 ASP A CA 1
ATOM 683 C C . ASP A 1 89 ? -1.430 4.712 -2.882 1.00 93.44 89 ASP A C 1
ATOM 685 O O . ASP A 1 89 ? -2.142 4.710 -1.873 1.00 93.44 89 ASP A O 1
ATOM 689 N N . VAL A 1 90 ? -0.463 5.617 -3.057 1.00 96.19 90 VAL A N 1
ATOM 690 C CA . VAL A 1 90 ? -0.215 6.727 -2.122 1.00 96.19 90 VAL A CA 1
ATOM 691 C C . VAL A 1 90 ? -1.460 7.612 -1.981 1.00 96.19 90 VAL A C 1
ATOM 693 O O . VAL A 1 90 ? -1.842 7.969 -0.863 1.00 96.19 90 VAL A O 1
ATOM 696 N N . GLU A 1 91 ? -2.142 7.931 -3.082 1.00 96.44 91 GLU A N 1
ATOM 697 C CA . GLU A 1 91 ? -3.372 8.730 -3.047 1.00 96.44 91 GLU A CA 1
ATOM 698 C C . GLU A 1 91 ? -4.537 8.003 -2.364 1.00 96.44 91 GLU A C 1
ATOM 700 O O . GLU A 1 91 ? -5.299 8.622 -1.611 1.00 96.44 91 GLU A O 1
ATOM 705 N N . LYS A 1 92 ? -4.654 6.679 -2.528 1.00 94.00 92 LYS A N 1
ATOM 706 C CA . LYS A 1 92 ? -5.634 5.874 -1.778 1.00 94.00 92 LYS A CA 1
ATOM 707 C C . LYS A 1 92 ? -5.377 5.951 -0.272 1.00 94.00 92 LYS A C 1
ATOM 709 O O . LYS A 1 92 ? -6.325 6.153 0.492 1.00 94.00 92 LYS A O 1
ATOM 714 N N . PHE A 1 93 ? -4.118 5.849 0.165 1.00 93.19 93 PHE A N 1
ATOM 715 C CA . PHE A 1 93 ? -3.757 6.019 1.577 1.00 93.19 93 PHE A CA 1
ATOM 716 C C . PHE A 1 93 ? -4.141 7.406 2.098 1.00 93.19 93 PHE A C 1
ATOM 718 O O . PHE A 1 93 ? -4.806 7.507 3.132 1.00 93.19 93 PHE A O 1
ATOM 725 N N . ARG A 1 94 ? -3.770 8.470 1.374 1.00 95.56 94 ARG A N 1
ATOM 726 C CA . ARG A 1 94 ? -4.102 9.860 1.734 1.00 95.56 94 ARG A CA 1
ATOM 727 C C . ARG A 1 94 ? -5.603 10.070 1.860 1.00 95.56 94 ARG A C 1
ATOM 729 O O . ARG A 1 94 ? -6.067 10.602 2.866 1.00 95.56 94 ARG A O 1
ATOM 736 N N . THR A 1 95 ? -6.357 9.608 0.867 1.00 96.06 95 THR A N 1
ATOM 737 C CA . THR A 1 95 ? -7.819 9.699 0.849 1.00 96.06 95 THR A CA 1
ATOM 738 C C . THR A 1 95 ? -8.408 9.018 2.077 1.00 96.06 95 THR A C 1
ATOM 740 O O . THR A 1 95 ? -9.167 9.638 2.821 1.00 96.06 95 THR A O 1
ATOM 743 N N . ARG A 1 96 ? -7.985 7.781 2.365 1.00 93.31 96 ARG A N 1
ATOM 744 C CA . ARG A 1 96 ? -8.498 7.030 3.511 1.00 93.31 96 ARG A CA 1
ATOM 745 C C . ARG A 1 96 ? -8.160 7.683 4.853 1.00 93.31 96 ARG A C 1
ATOM 747 O O . ARG A 1 96 ? -8.996 7.699 5.753 1.00 93.31 96 ARG A O 1
ATOM 754 N N . ILE A 1 97 ? -6.950 8.216 5.001 1.00 95.00 97 ILE A N 1
ATOM 755 C CA . ILE A 1 97 ? -6.529 8.936 6.210 1.00 95.00 97 ILE A CA 1
ATOM 756 C C . ILE A 1 97 ? -7.380 10.196 6.405 1.00 95.00 97 ILE A C 1
ATOM 758 O O . ILE A 1 97 ? -7.862 10.434 7.511 1.00 95.00 97 ILE A O 1
ATOM 762 N N . ASN A 1 98 ? -7.628 10.962 5.340 1.00 94.38 98 ASN A N 1
ATOM 763 C CA . ASN A 1 98 ? -8.463 12.162 5.400 1.00 94.38 98 ASN A CA 1
ATOM 764 C C . ASN A 1 98 ? -9.919 11.839 5.777 1.00 94.38 98 ASN A C 1
ATOM 766 O O . ASN A 1 98 ? -10.497 12.531 6.612 1.00 94.38 98 ASN A O 1
ATOM 770 N N . GLU A 1 99 ? -10.500 10.771 5.221 1.00 93.50 99 GLU A N 1
ATOM 771 C CA . GLU A 1 99 ? -11.841 10.295 5.597 1.00 93.50 99 GLU A CA 1
ATOM 772 C C . GLU A 1 99 ? -11.932 9.947 7.087 1.00 93.50 99 GLU A C 1
ATOM 774 O O . GLU A 1 99 ? -12.894 10.315 7.763 1.00 93.50 99 GLU A O 1
ATOM 779 N N . LEU A 1 100 ? -10.925 9.243 7.608 1.00 91.50 100 LEU A N 1
ATOM 780 C CA . LEU A 1 100 ? -10.875 8.826 9.007 1.00 91.50 100 LEU A CA 1
ATOM 781 C C . LEU A 1 100 ? -10.641 10.008 9.956 1.00 91.50 100 LEU A C 1
ATOM 783 O O . LEU A 1 100 ? -11.260 10.059 11.014 1.00 91.50 100 LEU A O 1
ATOM 787 N N . GLY A 1 101 ? -9.783 10.959 9.575 1.00 83.88 101 GLY A N 1
ATOM 788 C CA . GLY A 1 101 ? -9.485 12.156 10.365 1.00 83.88 101 GLY A CA 1
ATOM 789 C C . GLY A 1 101 ? -10.600 13.206 10.348 1.00 83.88 101 GLY A C 1
ATOM 790 O O . GLY A 1 101 ? -10.763 13.929 11.322 1.00 83.88 101 GLY A O 1
ATOM 791 N N . GLY A 1 102 ? -11.394 13.274 9.274 1.00 71.94 102 GLY A N 1
ATOM 792 C CA . GLY A 1 102 ? -12.573 14.145 9.184 1.00 71.94 102 GLY A CA 1
ATOM 793 C C . GLY A 1 102 ? -13.832 13.586 9.858 1.00 71.94 102 GLY A C 1
ATOM 794 O O . GLY A 1 102 ? -14.828 14.298 9.956 1.00 71.94 102 GLY A O 1
ATOM 795 N N . SER A 1 103 ? -13.798 12.325 10.301 1.00 56.69 103 SER A N 1
ATOM 796 C CA . SER A 1 103 ? -14.912 11.632 10.968 1.00 56.69 103 SER A CA 1
ATOM 797 C C . SER A 1 103 ? -14.770 11.570 12.500 1.00 56.69 103 SER A C 1
ATOM 799 O O . SER A 1 103 ? -15.578 10.898 13.144 1.00 56.69 103 SER A O 1
ATOM 801 N N . ALA A 1 104 ? -13.739 12.213 13.063 1.00 48.28 104 ALA A N 1
ATOM 802 C CA . ALA A 1 104 ? -13.432 12.260 14.496 1.00 48.28 104 ALA A CA 1
ATOM 803 C C . ALA A 1 104 ? -13.959 13.538 15.166 1.00 48.28 104 ALA A C 1
ATOM 805 O O . ALA A 1 104 ? -13.908 14.612 14.523 1.00 48.28 104 ALA A O 1
#

Foldseek 3Di:
DDADPPDDPVPDDPVPVNNVVNCCPDVVVVVVVVVVVVVLVPDQLVVNLVVLVVVLVVLVVVLVVLCVVCVPPDPPPPSVVVSVVSVVVSVVSVVSNCVSVVVD

Sequence (104 aa):
MTYDPDGDPAAFDPADLDAVDAWLDDPVVSALHEDLGRQFRALPPEQQLAKLVPELEKAQARYDELASAVAEAPVEDPRRFLLIAMGDDVEKFRTRINELGGSA

Secondary structure (DSSP, 8-state):
----TTS-GGG--TT-HHHHHHHHT-HHHHHHHHHHHHHHHHS-HHHHHHHHHHHHHHHHHHHHHHHHHHHTS-TT-THHHHHHHHHHHHHHHHHHHHHHHTT-

pLDDT: mean 88.1, std 10.35, range [48.28, 97.38]

Radius of gyration: 17.61 Å; chains: 1; bounding box: 31×42×39 Å